Protein AF-A0A9E4KHD2-F1 (afdb_monomer)

Nearest PDB structures (foldseek):
  5w17-assembly1_A  TM=7.184E-01  e=6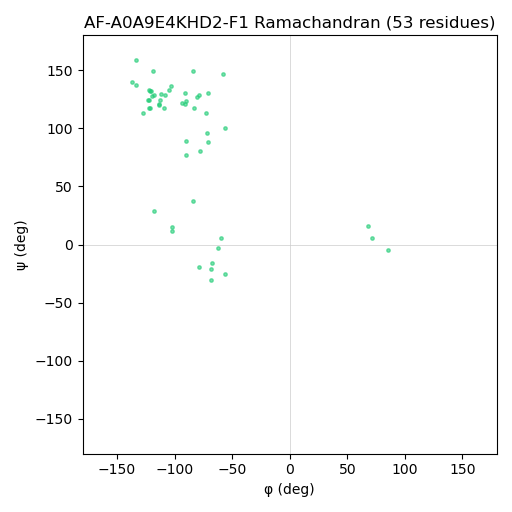.856E-02  Campylobacter jejuni subsp. jejuni NCTC 11168 = ATCC 700819
  5w2d-assembly1_A  TM=7.212E-01  e=6.856E-02  Campylobacter jejuni
  5w2x-assembly1_A  TM=7.181E-01  e=7.320E-02  Campylobacter jejuni
  5w39-assembly1_A  TM=7.171E-01  e=7.320E-02  Campylobacter jejuni

pLDDT: mean 73.32, std 12.4, range [51.19, 92.38]

Secondary structure (DSSP, 8-state):
-EEE-TTS-EEEEEEEEEEEEGGGGT-------TTS---S-SEEEEEEEEEEE--

Solvent-accessible surface area (backbone atoms only — not compar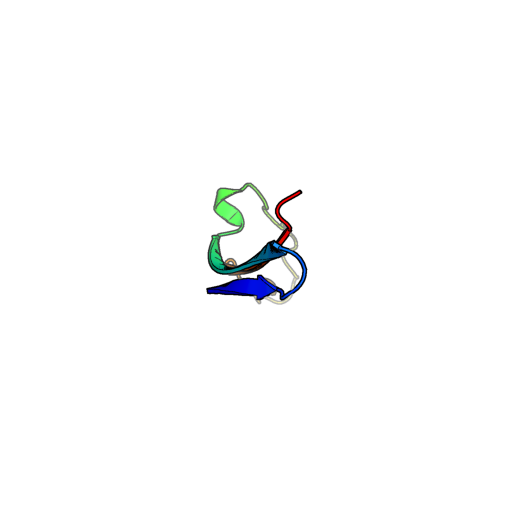able to full-atom values): 3668 Å² total; per-residue (Å²): 90,78,47,79,44,100,84,79,42,43,36,37,41,49,78,51,74,50,76,45,53,40,64,85,73,68,57,74,80,82,73,77,52,99,77,88,56,85,88,68,76,56,72,44,81,47,77,45,80,45,80,46,74,59,127

Foldseek 3Di:
DWDQDPVRKIKDKDKDKDKDFVVVVVPDPPPPPPPPDPPDDRIDIDIDIDIDIDD

Structure (mmCIF, N/CA/C/O backbone):
data_AF-A0A9E4KHD2-F1
#
_entry.id   AF-A0A9E4KHD2-F1
#
loop_
_atom_site.group_PDB
_atom_site.id
_atom_site.type_symbol
_atom_site.label_atom_id
_atom_site.label_alt_id
_atom_site.label_comp_id
_atom_site.label_asym_id
_atom_site.label_entity_id
_atom_site.label_seq_id
_atom_site.pdbx_PDB_ins_code
_atom_site.Cartn_x
_atom_site.Cartn_y
_atom_site.Cartn_z
_atom_site.occupancy
_atom_site.B_iso_or_equiv
_atom_site.auth_seq_id
_atom_site.auth_comp_id
_atom_site.auth_asym_id
_atom_site.auth_atom_id
_atom_site.pdbx_PDB_model_num
ATOM 1 N N . GLY A 1 1 ? 10.765 -7.400 -13.937 1.00 61.31 1 GLY A N 1
ATOM 2 C CA . GLY A 1 1 ? 11.884 -7.888 -14.762 1.00 61.31 1 GLY A CA 1
ATOM 3 C C . GLY A 1 1 ? 12.354 -6.806 -15.713 1.00 61.31 1 GLY A C 1
ATOM 4 O O . GLY A 1 1 ? 11.601 -5.874 -15.977 1.00 61.31 1 GLY A O 1
ATOM 5 N N . GLU A 1 2 ? 13.588 -6.919 -16.202 1.00 64.50 2 GLU A N 1
ATOM 6 C CA . GLU A 1 2 ? 14.157 -6.034 -17.228 1.00 64.50 2 GLU A CA 1
ATOM 7 C C . GLU A 1 2 ? 13.897 -6.621 -18.623 1.00 64.50 2 GLU A C 1
ATOM 9 O O . GLU A 1 2 ? 14.162 -7.798 -18.862 1.00 64.50 2 GLU A O 1
ATOM 14 N N . VAL A 1 3 ? 13.381 -5.807 -19.543 1.00 73.31 3 VAL A N 1
ATOM 15 C CA . VAL A 1 3 ? 13.191 -6.149 -20.954 1.00 73.31 3 VAL A CA 1
ATOM 16 C C . VAL A 1 3 ? 13.965 -5.143 -21.797 1.00 73.31 3 VAL A C 1
ATOM 18 O O . VAL A 1 3 ? 13.678 -3.943 -21.803 1.00 73.31 3 VAL A O 1
ATOM 21 N N . ARG A 1 4 ? 14.955 -5.643 -22.538 1.00 64.62 4 ARG A N 1
ATOM 22 C CA . ARG A 1 4 ? 15.675 -4.866 -23.548 1.00 64.62 4 ARG A CA 1
ATOM 23 C C . ARG A 1 4 ? 14.879 -4.882 -24.844 1.00 64.62 4 ARG A C 1
ATOM 25 O O . ARG A 1 4 ? 14.657 -5.939 -25.427 1.00 64.62 4 ARG A O 1
ATOM 32 N N . THR A 1 5 ? 14.441 -3.712 -25.292 1.00 65.12 5 THR A N 1
ATOM 33 C CA . THR A 1 5 ? 13.739 -3.577 -26.573 1.00 65.12 5 THR A CA 1
ATOM 34 C C . THR A 1 5 ? 14.748 -3.451 -27.719 1.00 65.12 5 THR A C 1
ATOM 36 O O . THR A 1 5 ? 15.829 -2.889 -27.543 1.00 65.12 5 THR A O 1
ATOM 39 N N . GLY A 1 6 ? 14.400 -3.932 -28.918 1.00 69.62 6 GLY A N 1
ATOM 40 C CA . GLY A 1 6 ? 15.281 -3.906 -30.101 1.00 69.62 6 GLY A CA 1
ATOM 41 C C . GLY A 1 6 ? 15.696 -2.509 -30.594 1.00 69.62 6 GLY A C 1
ATOM 42 O O . GLY A 1 6 ? 16.489 -2.408 -31.522 1.00 69.62 6 GLY A O 1
ATOM 43 N N . ARG A 1 7 ? 15.188 -1.431 -29.978 1.00 71.19 7 ARG A N 1
ATOM 44 C CA . ARG A 1 7 ? 15.549 -0.028 -30.257 1.00 71.19 7 ARG A CA 1
ATOM 45 C C . ARG A 1 7 ? 16.514 0.582 -29.225 1.00 71.19 7 ARG A C 1
ATOM 47 O O . 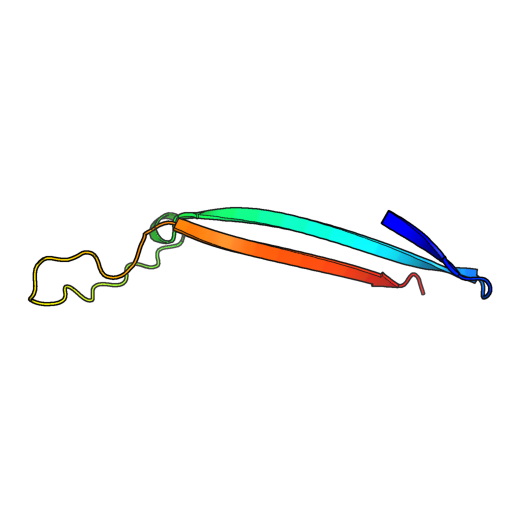ARG A 1 7 ? 16.705 1.790 -29.223 1.00 71.19 7 ARG A O 1
ATOM 54 N N . GLY A 1 8 ? 17.112 -0.221 -28.341 1.00 68.62 8 GLY A N 1
ATOM 55 C CA . GLY A 1 8 ? 18.090 0.245 -27.344 1.00 68.62 8 GLY A CA 1
ATOM 56 C C . GLY A 1 8 ? 17.484 0.787 -26.043 1.00 68.62 8 GLY A C 1
ATOM 57 O O . GLY A 1 8 ? 18.217 1.056 -25.095 1.00 68.62 8 GLY A O 1
ATOM 58 N N . THR A 1 9 ? 16.156 0.890 -25.950 1.00 69.50 9 THR A N 1
ATOM 59 C CA . THR A 1 9 ? 15.459 1.293 -24.722 1.00 69.50 9 THR A CA 1
ATOM 60 C C . THR A 1 9 ? 15.373 0.116 -23.752 1.00 69.50 9 THR A C 1
ATOM 62 O O . THR A 1 9 ? 14.921 -0.976 -24.121 1.00 69.50 9 THR A O 1
ATOM 65 N N . VAL A 1 10 ? 15.784 0.345 -22.504 1.00 75.19 10 VAL A N 1
ATOM 66 C CA . VAL A 1 10 ? 15.635 -0.611 -21.401 1.00 75.19 10 VAL A CA 1
ATOM 67 C C . VAL A 1 10 ? 14.344 -0.287 -20.662 1.00 75.19 10 VAL A C 1
ATOM 69 O O . VAL A 1 10 ? 14.176 0.832 -20.172 1.00 75.19 10 VAL A O 1
ATOM 72 N N . LYS A 1 11 ? 13.442 -1.266 -20.591 1.00 76.75 11 LYS A N 1
ATOM 73 C CA . LYS A 1 11 ? 12.234 -1.197 -19.772 1.00 76.75 11 LYS A CA 1
ATOM 74 C C . LYS A 1 11 ? 12.411 -2.070 -18.542 1.00 76.75 11 LYS A C 1
ATOM 76 O O . LYS A 1 11 ? 12.822 -3.220 -18.670 1.00 76.75 11 LYS A O 1
ATOM 81 N N . MET A 1 12 ? 12.087 -1.562 -17.360 1.00 82.25 12 MET A N 1
ATOM 82 C CA . MET A 1 12 ? 12.093 -2.359 -16.131 1.00 82.25 12 MET A CA 1
ATOM 83 C C . MET A 1 12 ? 10.719 -2.298 -15.482 1.00 82.25 12 MET A C 1
ATOM 85 O O . MET A 1 12 ? 10.214 -1.218 -15.201 1.00 82.25 12 MET A O 1
ATOM 89 N N . GLY A 1 13 ? 10.124 -3.463 -15.243 1.00 84.62 13 GLY A N 1
ATOM 90 C CA . GLY A 1 13 ? 8.900 -3.596 -14.459 1.00 84.62 13 GLY A CA 1
ATOM 91 C C . GLY A 1 13 ? 9.205 -4.118 -13.058 1.00 84.62 13 GLY A C 1
ATOM 92 O O . GLY A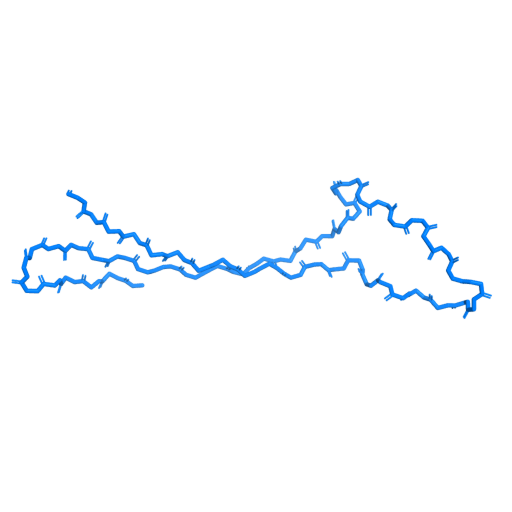 1 13 ? 9.975 -5.074 -12.920 1.00 84.62 13 GLY A O 1
ATOM 93 N N . ALA A 1 14 ? 8.589 -3.549 -12.029 1.00 86.94 14 ALA A N 1
ATOM 94 C CA . ALA A 1 14 ? 8.633 -4.070 -10.665 1.00 86.94 14 ALA A CA 1
ATOM 95 C C . ALA A 1 14 ? 7.240 -4.009 -10.029 1.00 86.94 14 ALA A C 1
ATOM 97 O O . ALA A 1 14 ? 6.526 -3.030 -10.208 1.00 86.94 14 ALA A O 1
ATOM 98 N N . SER A 1 15 ? 6.879 -5.043 -9.272 1.00 88.75 15 SER A N 1
ATOM 99 C CA . SER A 1 15 ? 5.633 -5.111 -8.505 1.00 88.75 15 SER A CA 1
ATOM 100 C C . SER A 1 15 ? 5.962 -5.306 -7.028 1.00 88.75 15 SER A C 1
ATOM 102 O O . SER A 1 15 ? 6.764 -6.181 -6.690 1.00 88.75 15 SER A O 1
ATOM 104 N N . ALA A 1 16 ? 5.342 -4.529 -6.147 1.00 88.81 16 ALA A N 1
ATOM 105 C CA . ALA A 1 16 ? 5.506 -4.632 -4.704 1.00 88.81 16 ALA A CA 1
ATOM 106 C C . ALA A 1 16 ? 4.147 -4.608 -4.002 1.00 88.81 16 ALA A C 1
ATOM 108 O O . ALA A 1 16 ? 3.272 -3.806 -4.320 1.00 88.81 16 ALA A O 1
ATOM 109 N N . THR A 1 17 ? 3.982 -5.471 -3.004 1.00 91.44 17 THR A N 1
ATOM 110 C CA . THR A 1 17 ? 2.785 -5.506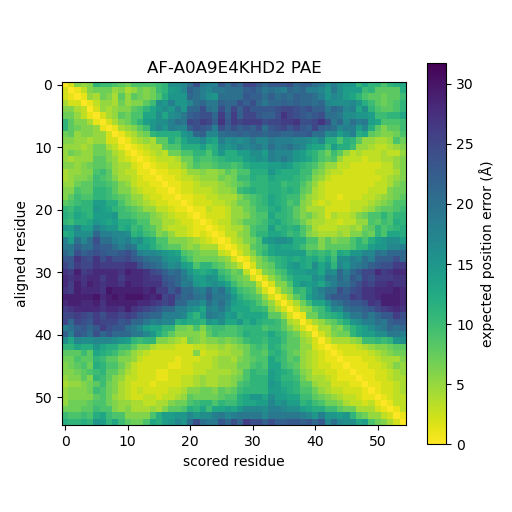 -2.160 1.00 91.44 17 THR A CA 1
ATOM 111 C C . THR A 1 17 ? 3.176 -5.264 -0.717 1.00 91.44 17 THR A C 1
ATOM 113 O O . THR A 1 17 ? 4.079 -5.926 -0.208 1.00 91.44 17 THR A O 1
ATOM 116 N N . THR A 1 18 ? 2.469 -4.370 -0.036 1.00 89.06 18 THR A N 1
ATOM 117 C CA . THR A 1 18 ? 2.632 -4.164 1.404 1.00 89.06 18 THR A CA 1
ATOM 118 C C . THR A 1 18 ? 1.280 -4.100 2.103 1.00 89.06 18 THR A C 1
ATOM 120 O O . THR A 1 18 ? 0.237 -3.879 1.482 1.00 89.06 18 THR A O 1
ATOM 123 N N . ARG A 1 19 ? 1.289 -4.347 3.409 1.00 89.38 19 ARG A N 1
ATOM 124 C CA . ARG A 1 19 ? 0.120 -4.230 4.276 1.00 89.38 19 ARG A CA 1
ATOM 125 C C . ARG A 1 19 ? 0.460 -3.249 5.378 1.00 89.38 19 ARG A C 1
ATOM 127 O O . ARG A 1 19 ? 1.445 -3.442 6.083 1.00 89.38 19 ARG A O 1
ATOM 134 N N . ILE A 1 20 ? -0.356 -2.213 5.516 1.00 87.38 20 ILE A N 1
ATOM 135 C CA . ILE A 1 20 ? -0.197 -1.210 6.565 1.00 87.38 20 ILE A CA 1
ATOM 136 C C . ILE A 1 20 ? -1.423 -1.194 7.469 1.00 87.38 20 ILE A C 1
ATOM 138 O O . ILE A 1 20 ? -2.540 -1.466 7.025 1.00 87.38 20 ILE A O 1
ATOM 142 N N . ASN A 1 21 ? -1.226 -0.854 8.739 1.00 81.88 21 ASN A N 1
ATOM 143 C CA . ASN A 1 21 ? -2.333 -0.568 9.636 1.00 81.88 21 ASN A CA 1
ATOM 144 C C . ASN A 1 21 ? -2.649 0.927 9.571 1.00 81.88 21 ASN A C 1
ATOM 146 O O . ASN A 1 21 ? -1.814 1.767 9.893 1.00 81.88 21 ASN A O 1
ATOM 150 N N . ARG A 1 22 ? -3.879 1.277 9.187 1.00 78.19 22 ARG A N 1
ATOM 151 C CA . ARG A 1 22 ? -4.319 2.680 9.058 1.00 78.19 22 ARG A CA 1
ATOM 152 C C . ARG A 1 22 ? -4.149 3.500 10.346 1.00 78.19 22 ARG A C 1
ATOM 154 O O . ARG A 1 22 ? -4.028 4.722 10.288 1.00 78.19 22 ARG A O 1
ATOM 161 N N . LYS A 1 23 ? -4.149 2.833 11.507 1.00 76.38 23 LYS A N 1
ATOM 162 C CA . LYS A 1 23 ? -3.981 3.474 12.818 1.00 76.38 23 LYS A CA 1
ATOM 163 C C . LYS A 1 23 ? -2.572 4.033 13.016 1.00 76.38 23 LYS A C 1
ATOM 165 O O . LYS A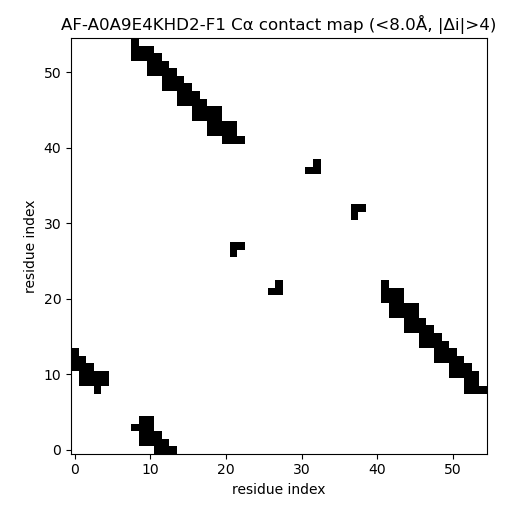 1 23 ? -2.450 5.068 13.666 1.00 76.38 23 LYS A O 1
ATOM 170 N N . ASP A 1 24 ? -1.562 3.410 12.412 1.00 79.19 24 ASP A N 1
ATOM 171 C CA . ASP A 1 24 ? -0.157 3.834 12.509 1.00 79.19 24 ASP A CA 1
ATOM 172 C C . ASP A 1 24 ? 0.077 5.170 11.782 1.00 79.19 24 ASP A C 1
ATOM 174 O O . ASP A 1 24 ? 0.994 5.915 12.106 1.00 79.19 24 ASP A O 1
ATOM 178 N N . PHE A 1 25 ? -0.815 5.513 10.847 1.00 78.25 25 PHE A N 1
ATOM 179 C CA . PHE A 1 25 ? -0.785 6.742 10.050 1.00 78.25 25 PHE A CA 1
ATOM 180 C C . PHE A 1 25 ? -1.787 7.799 10.541 1.00 78.25 25 PHE A C 1
ATOM 182 O O . PHE A 1 25 ? -2.123 8.731 9.816 1.00 78.25 25 PHE A O 1
ATOM 189 N N . GLY A 1 26 ? -2.323 7.653 11.759 1.00 68.69 26 GLY A N 1
ATOM 190 C CA . GLY A 1 26 ? -3.250 8.627 12.348 1.00 68.69 26 GLY A CA 1
ATOM 191 C C . GLY A 1 26 ? -4.649 8.652 11.719 1.00 68.69 26 GLY A C 1
ATOM 192 O O . GLY A 1 26 ? -5.479 9.471 12.115 1.00 68.69 26 GLY A O 1
ATOM 193 N N . VAL A 1 27 ? -4.961 7.734 10.794 1.00 68.19 27 VAL A N 1
ATOM 194 C CA . VAL A 1 27 ? -6.278 7.630 10.150 1.00 68.19 27 VAL A CA 1
ATOM 195 C C . VAL A 1 27 ? -7.263 6.949 11.104 1.00 68.19 27 VAL A C 1
ATOM 197 O O . VAL A 1 27 ? -7.555 5.752 11.022 1.00 68.19 27 VAL A O 1
ATOM 200 N N . LYS A 1 28 ? -7.784 7.733 12.050 1.00 59.88 28 LYS A N 1
ATOM 201 C CA . LYS A 1 28 ? -8.835 7.327 12.988 1.00 59.88 28 LYS A CA 1
ATOM 202 C C . LYS A 1 28 ? -10.199 7.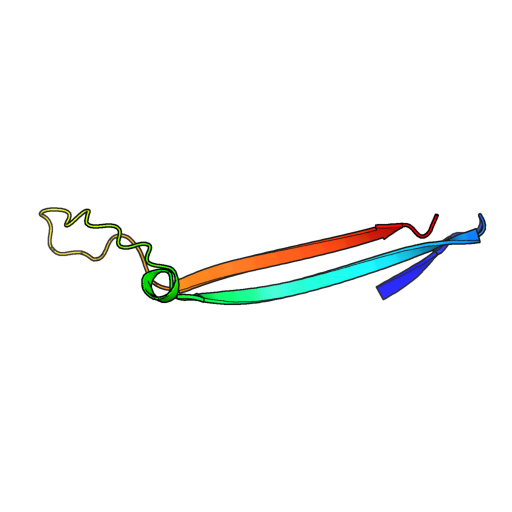646 12.384 1.00 59.88 28 LYS A C 1
ATOM 204 O O . LYS A 1 28 ? -10.741 8.731 12.560 1.00 59.88 28 LYS A O 1
ATOM 209 N N . TYR A 1 29 ? -10.755 6.698 11.637 1.00 58.69 29 TYR A N 1
ATOM 210 C CA . TYR A 1 29 ? -12.134 6.818 11.166 1.00 58.69 29 TYR A CA 1
ATOM 211 C C . TYR A 1 29 ? -13.078 6.610 12.362 1.00 58.69 29 TYR A C 1
ATOM 213 O O . TYR A 1 29 ? -13.372 5.475 12.730 1.00 58.69 29 TYR A O 1
ATOM 221 N N . ASN A 1 30 ? -13.532 7.697 12.987 1.00 55.56 30 ASN A N 1
ATOM 222 C CA . ASN A 1 30 ? -14.444 7.678 14.138 1.00 55.56 30 ASN A CA 1
ATOM 223 C C . ASN A 1 30 ? -15.921 7.571 13.724 1.00 55.56 30 ASN A C 1
ATOM 225 O O . ASN A 1 30 ? -16.790 8.177 14.343 1.00 55.56 30 ASN A O 1
ATOM 229 N N . ARG A 1 31 ? -16.241 6.796 12.684 1.00 52.28 31 ARG A N 1
ATOM 230 C CA . ARG A 1 31 ? -17.642 6.468 12.401 1.00 52.28 31 ARG A CA 1
ATOM 231 C C . ARG A 1 31 ? -17.994 5.187 13.148 1.00 52.28 31 ARG A C 1
ATOM 233 O O . ARG A 1 31 ? -18.009 4.105 12.569 1.00 52.28 31 ARG A O 1
ATOM 240 N N . LEU A 1 32 ? -18.210 5.331 14.457 1.00 51.56 32 LEU A N 1
ATOM 241 C CA . LEU A 1 32 ? -19.014 4.389 15.2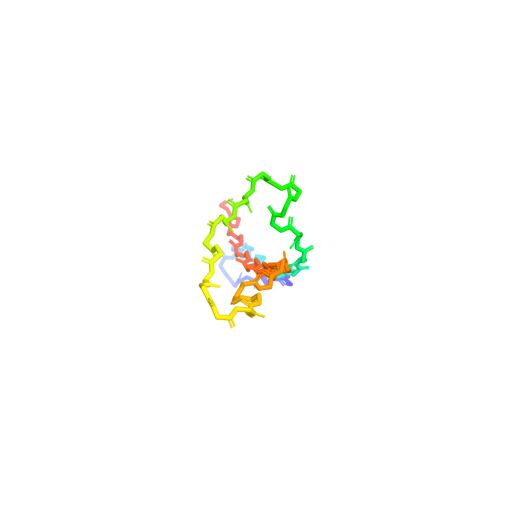30 1.00 51.56 32 LEU A CA 1
ATOM 242 C C . LEU A 1 32 ? -20.377 4.340 14.539 1.00 51.56 32 LEU A C 1
ATOM 244 O O . LEU A 1 32 ? -21.165 5.275 14.635 1.00 51.56 32 LEU A O 1
ATOM 248 N N . LEU A 1 33 ? -20.611 3.306 13.739 1.00 55.16 33 LEU A N 1
ATOM 249 C CA . LEU A 1 33 ? -21.961 3.005 13.298 1.00 55.16 33 LEU A CA 1
ATOM 250 C C . LEU A 1 33 ? -22.698 2.467 14.519 1.00 55.16 33 LEU A C 1
ATOM 252 O O . LEU A 1 33 ? -22.195 1.568 15.192 1.00 55.16 33 LEU A O 1
ATOM 256 N N . GLU A 1 34 ? -23.880 3.017 14.784 1.00 56.50 34 GLU A N 1
ATOM 257 C CA . GLU A 1 34 ? -24.744 2.712 15.935 1.00 56.50 34 GLU A CA 1
ATOM 258 C C . GLU A 1 34 ? -25.192 1.235 16.040 1.00 56.50 34 GLU A C 1
ATOM 260 O O . GLU A 1 34 ? -25.967 0.877 16.917 1.00 56.50 34 GLU A O 1
ATOM 265 N N . ALA A 1 35 ? -24.684 0.346 15.181 1.00 54.75 35 ALA A N 1
ATOM 266 C CA . ALA A 1 35 ? -25.086 -1.052 15.059 1.00 54.75 35 ALA A CA 1
ATOM 267 C C . ALA A 1 35 ? -23.958 -2.068 15.363 1.00 54.75 35 ALA A C 1
ATOM 269 O O . ALA A 1 35 ? -23.952 -3.165 14.813 1.00 54.75 35 ALA A O 1
ATOM 270 N N . GLY A 1 36 ? -22.984 -1.725 16.216 1.00 51.19 36 GLY A N 1
ATOM 271 C CA . GLY A 1 36 ? -22.131 -2.722 16.893 1.00 51.19 36 GLY A CA 1
ATOM 272 C C . GLY A 1 36 ? -21.157 -3.534 16.020 1.00 51.19 36 GLY A C 1
ATOM 273 O O . GLY A 1 36 ? -20.640 -4.550 16.477 1.00 51.19 36 GLY A O 1
ATOM 274 N N . GLY A 1 37 ? -20.877 -3.104 14.786 1.00 57.88 37 GLY A N 1
ATOM 275 C CA . GLY A 1 37 ? -19.946 -3.773 13.871 1.00 57.88 37 GLY A CA 1
ATOM 276 C C . GLY A 1 37 ? -18.808 -2.858 13.416 1.00 57.88 37 GLY A C 1
ATOM 277 O O . GLY A 1 37 ? -19.041 -1.724 12.995 1.00 57.88 37 GLY A O 1
ATOM 278 N N . LEU A 1 38 ? -17.562 -3.344 13.465 1.00 58.88 38 LEU A N 1
ATOM 279 C CA . LEU A 1 38 ? -16.397 -2.638 12.920 1.00 58.88 38 LEU A CA 1
ATOM 280 C C . LEU A 1 38 ? -16.460 -2.658 11.378 1.00 58.88 38 LEU A C 1
ATOM 282 O O . LEU A 1 38 ? -15.927 -3.560 10.743 1.00 58.88 38 LEU A O 1
ATOM 286 N N . VAL A 1 39 ? -17.117 -1.670 10.764 1.00 59.50 39 VAL A N 1
ATOM 287 C CA . VAL A 1 39 ? -17.360 -1.634 9.301 1.00 59.50 39 VAL A CA 1
ATOM 288 C C . VAL A 1 39 ? -16.095 -1.444 8.457 1.00 59.50 39 VAL A C 1
ATOM 290 O O . VAL A 1 39 ? -16.097 -1.738 7.266 1.00 59.50 39 VAL A O 1
ATOM 293 N N . VAL A 1 40 ? -14.983 -1.007 9.055 1.00 64.12 40 VAL A N 1
ATOM 294 C CA . VAL A 1 40 ? -13.717 -0.807 8.338 1.00 64.12 40 VAL A CA 1
ATOM 295 C C . VAL A 1 40 ? -12.592 -1.548 9.050 1.00 64.12 40 VAL A C 1
ATOM 297 O O . VAL A 1 40 ? -12.203 -1.190 10.167 1.00 64.12 40 VAL A O 1
ATOM 300 N N . GLY A 1 41 ? -12.056 -2.570 8.380 1.00 67.06 41 GLY A N 1
ATOM 301 C CA . GLY A 1 41 ? -10.859 -3.286 8.808 1.00 67.06 41 GLY A CA 1
ATOM 302 C C . GLY A 1 41 ? -9.659 -2.345 8.944 1.00 67.06 41 GLY A C 1
ATOM 303 O O . GLY A 1 41 ? -9.536 -1.350 8.235 1.00 67.06 41 GLY A O 1
ATOM 304 N N . ASN A 1 42 ? -8.777 -2.630 9.901 1.00 74.06 42 ASN A N 1
ATOM 305 C CA . ASN A 1 42 ? -7.600 -1.789 10.145 1.00 74.06 42 ASN A CA 1
ATOM 306 C C . ASN A 1 42 ? -6.465 -2.032 9.138 1.00 74.06 42 ASN A C 1
ATOM 308 O O . ASN A 1 42 ? -5.599 -1.172 8.997 1.00 74.06 42 ASN A O 1
ATOM 312 N N . GLU A 1 43 ? -6.482 -3.176 8.452 1.00 81.12 43 GLU A N 1
ATOM 313 C CA . GLU A 1 43 ? -5.496 -3.551 7.440 1.00 81.12 43 GLU A CA 1
ATOM 314 C C . GLU A 1 43 ? -5.814 -2.876 6.101 1.00 81.12 43 GLU A C 1
ATOM 316 O O . GLU A 1 43 ? -6.914 -3.012 5.565 1.00 81.12 43 GLU A O 1
ATOM 321 N N . VAL A 1 44 ? -4.827 -2.180 5.545 1.00 84.62 44 VAL A N 1
ATOM 322 C CA . VAL A 1 44 ? -4.857 -1.617 4.196 1.00 84.62 44 VAL A CA 1
ATOM 323 C C . VAL A 1 44 ? -3.812 -2.349 3.367 1.00 84.62 44 VAL A C 1
ATOM 325 O O . VAL A 1 44 ? -2.623 -2.329 3.691 1.00 84.62 44 VAL A O 1
ATOM 328 N N . ARG A 1 45 ? -4.250 -3.002 2.289 1.00 88.56 45 ARG A N 1
ATOM 329 C CA . ARG A 1 45 ? -3.360 -3.647 1.322 1.00 88.56 45 ARG A CA 1
ATOM 330 C C . ARG A 1 45 ? -3.011 -2.652 0.224 1.00 88.56 45 ARG A C 1
ATOM 332 O O . ARG A 1 45 ? -3.902 -2.124 -0.432 1.00 88.56 45 ARG A O 1
ATOM 339 N N . ILE A 1 46 ? -1.721 -2.426 0.024 1.00 88.00 46 ILE A N 1
ATOM 340 C CA . ILE A 1 46 ? -1.189 -1.537 -1.005 1.00 88.00 46 ILE A CA 1
ATOM 341 C C . ILE A 1 46 ? -0.478 -2.402 -2.039 1.00 88.00 46 ILE A C 1
ATOM 343 O O . ILE A 1 46 ? 0.359 -3.234 -1.684 1.00 88.00 46 ILE A O 1
ATOM 347 N N . THR A 1 47 ? -0.815 -2.188 -3.306 1.00 92.38 47 THR A N 1
ATOM 348 C CA . THR A 1 47 ? -0.151 -2.810 -4.454 1.00 92.38 47 THR A CA 1
ATOM 349 C C . THR A 1 47 ? 0.463 -1.697 -5.286 1.00 92.38 47 THR A C 1
ATOM 351 O O . THR A 1 47 ? -0.208 -0.709 -5.577 1.00 92.38 47 THR A O 1
ATOM 354 N N . ILE A 1 48 ? 1.747 -1.832 -5.596 1.00 88.50 48 ILE A N 1
ATOM 355 C CA . ILE A 1 48 ? 2.529 -0.862 -6.352 1.00 88.50 48 ILE A CA 1
ATOM 356 C C . ILE A 1 48 ? 3.075 -1.585 -7.574 1.00 88.50 48 ILE A C 1
ATOM 358 O O . ILE A 1 48 ? 3.877 -2.505 -7.432 1.00 88.50 48 ILE A O 1
ATOM 362 N N . ASP A 1 49 ? 2.678 -1.129 -8.754 1.00 89.44 49 ASP A N 1
ATOM 363 C CA . ASP A 1 49 ? 3.207 -1.591 -10.030 1.00 89.44 49 ASP A CA 1
ATOM 364 C C . ASP A 1 49 ? 3.962 -0.433 -10.686 1.00 89.44 49 ASP A C 1
ATOM 366 O O . ASP A 1 49 ? 3.416 0.651 -10.893 1.00 89.44 49 ASP A O 1
ATOM 370 N N . VAL A 1 50 ? 5.248 -0.643 -10.959 1.00 85.31 50 VAL A N 1
ATOM 371 C CA . VAL A 1 50 ? 6.168 0.374 -11.476 1.00 85.31 50 VAL A CA 1
ATOM 372 C C . VAL A 1 50 ? 6.703 -0.070 -12.831 1.00 85.31 50 VAL A C 1
ATOM 374 O O . VAL A 1 50 ? 7.259 -1.161 -12.950 1.00 85.31 50 VAL A O 1
ATOM 377 N N . GLU A 1 51 ? 6.596 0.807 -13.831 1.00 85.12 51 GLU A N 1
ATOM 378 C CA . GLU A 1 51 ? 7.309 0.701 -15.107 1.00 85.12 51 GLU A CA 1
ATOM 379 C C . GLU A 1 51 ? 8.326 1.846 -15.216 1.00 85.12 51 GLU A C 1
ATOM 381 O O . GLU A 1 51 ? 7.978 3.022 -15.123 1.00 85.12 51 GLU A O 1
ATOM 386 N N . LEU A 1 52 ? 9.594 1.499 -15.426 1.00 82.62 52 LEU A N 1
ATOM 387 C CA . LEU A 1 52 ? 10.695 2.431 -15.646 1.00 82.62 52 LEU A CA 1
ATOM 388 C C . LEU A 1 52 ? 11.131 2.356 -17.108 1.00 82.62 52 LEU A C 1
ATOM 390 O O . LEU A 1 52 ? 11.442 1.276 -17.616 1.00 82.62 52 LEU A O 1
ATOM 394 N N . ASN A 1 53 ? 11.205 3.515 -17.757 1.00 80.56 53 ASN A N 1
ATOM 395 C CA . ASN A 1 53 ? 11.762 3.669 -19.095 1.00 80.56 53 ASN A CA 1
ATOM 396 C C . ASN A 1 53 ? 13.098 4.409 -18.973 1.00 80.56 53 ASN A C 1
ATOM 398 O O . ASN A 1 53 ? 13.131 5.549 -18.514 1.00 80.56 53 ASN A O 1
ATOM 402 N N . LYS A 1 54 ? 14.204 3.762 -19.355 1.00 68.38 54 LYS A N 1
ATOM 403 C CA . LYS A 1 54 ? 15.515 4.420 -19.401 1.00 68.38 54 LYS A CA 1
ATOM 404 C C . LYS A 1 54 ? 15.545 5.389 -20.594 1.00 68.38 54 LYS A C 1
ATOM 406 O O . LYS A 1 54 ? 15.446 4.917 -21.728 1.00 68.38 54 LYS A O 1
ATOM 411 N N . GLN A 1 55 ? 15.624 6.6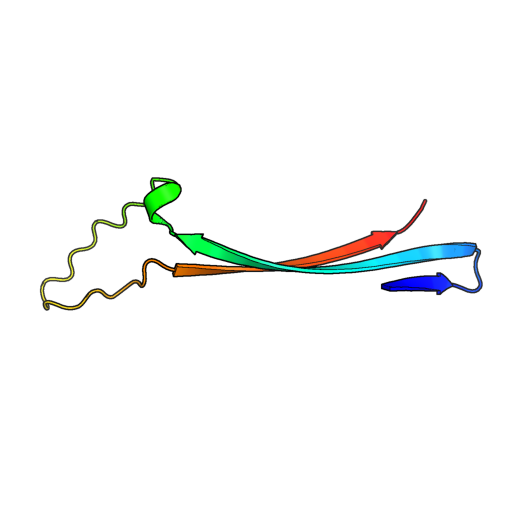98 -20.318 1.00 61.81 55 GLN A N 1
ATOM 412 C CA . GLN A 1 55 ? 15.908 7.740 -21.320 1.00 61.81 55 GLN A CA 1
ATOM 413 C C . GLN A 1 55 ? 17.361 7.665 -21.788 1.00 61.81 55 GLN A C 1
ATOM 415 O O . GLN A 1 55 ? 18.237 7.356 -20.945 1.00 61.81 55 GLN A O 1
#

Mean predicted aligned error: 11.23 Å

Radius of gyration: 19.73 Å; Cα contacts (8 Å, |Δi|>4): 69; chains: 1; bounding box: 43×16×47 Å

Sequence (55 aa):
GEVRTGRGTVKMGASATTRINRKDFGVKYNRLLEAGGLVVGNEVRITIDVELNKQ